Protein AF-A0A3N6MFX2-F1 (afdb_monomer)

Organism: Natrarchaeobius chitinivorans (NCBI:txid1679083)

Radius of gyration: 18.78 Å; Cα contacts (8 Å, |Δi|>4): 122; chains: 1; bounding box: 56×53×34 Å

pLDDT: mean 76.27, std 16.57, range [42.38, 97.31]

InterPro domains:
  IPR029068 Glyoxalase/Bleomycin resistance protein/Dihydroxybiphenyl dioxygenase [G3DSA:3.10.180.10] (6-102)
  IPR029068 Glyoxalase/Bleomycin resistance protein/Dihydroxybiphenyl dioxygenase [SSF54593] (7-86)
  IPR041581 Glyoxalase-like domain, group 6 [PF18029] (15-88)

Solvent-accessible surface area (backbone atoms only — not comparable to full-atom values): 7104 Å² total; per-residue (Å²): 142,77,84,80,73,74,70,88,70,90,74,63,64,63,49,78,40,74,33,83,51,22,66,67,55,32,57,33,50,12,62,54,51,68,25,57,68,42,74,78,52,99,51,33,28,34,24,48,37,71,91,49,77,53,22,44,32,25,30,53,43,70,92,72,77,58,79,84,56,90,82,84,86,88,81,91,66,94,57,62,67,62,52,52,51,50,41,43,74,42,41,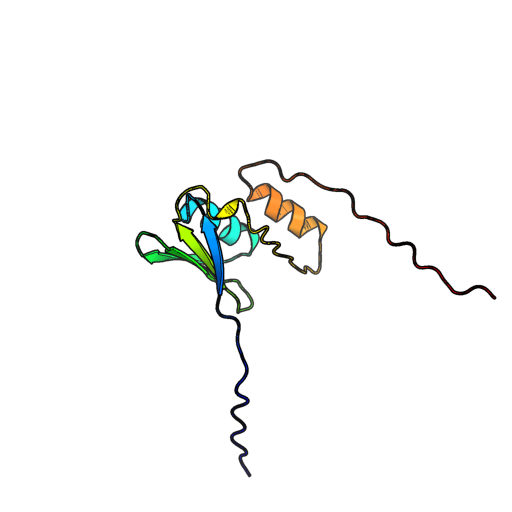95,58,87,75,79,85,75,83,79,80,84,78,79,81,81,75,85,77,136

Sequence (110 aa):
MTSNDVTDMMDIHYVNFACRNPDELAAFWAQALEGEPQRVNDEIVVVERTGGSPSLMFREAPRGTDRDLPIHLDFAVDERTDAVERSRNSARAPARRRRSKTTATNSPGP

Structure (mmCIF, N/CA/C/O backbone):
data_AF-A0A3N6MFX2-F1
#
_entry.id   AF-A0A3N6MFX2-F1
#
loop_
_atom_site.group_PDB
_atom_site.id
_atom_site.type_symbol
_atom_site.label_atom_id
_atom_site.label_alt_id
_atom_site.label_comp_id
_atom_site.label_asym_id
_atom_site.label_entity_id
_atom_site.label_seq_id
_atom_site.pdbx_PDB_ins_code
_atom_site.Cartn_x
_atom_site.Cartn_y
_atom_site.Cartn_z
_atom_site.occupancy
_atom_site.B_iso_or_equiv
_atom_site.auth_seq_id
_atom_site.auth_comp_id
_atom_site.auth_asym_id
_atom_site.auth_atom_id
_atom_site.pdbx_PDB_model_num
ATOM 1 N N . MET A 1 1 ? -43.361 -1.735 -6.189 1.00 46.88 1 MET A N 1
ATOM 2 C CA . MET A 1 1 ? -42.449 -0.741 -5.589 1.00 46.88 1 MET A CA 1
ATOM 3 C C . MET A 1 1 ? -41.113 -1.429 -5.366 1.00 46.88 1 MET A C 1
ATOM 5 O O . MET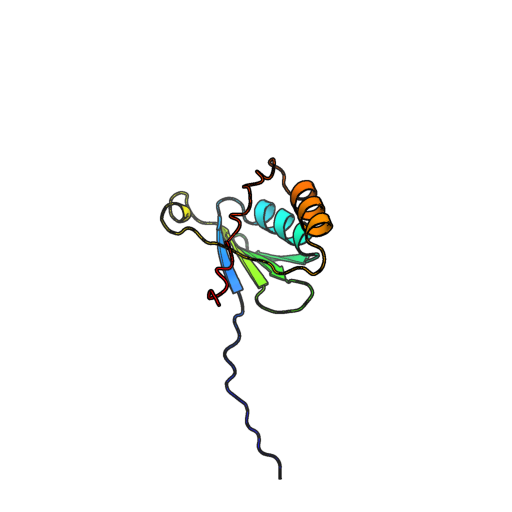 A 1 1 ? -40.937 -2.068 -4.345 1.00 46.88 1 MET A O 1
ATOM 9 N N . THR A 1 2 ? -40.221 -1.377 -6.348 1.00 44.44 2 THR A N 1
ATOM 10 C CA . THR A 1 2 ? -38.796 -1.698 -6.179 1.00 44.44 2 THR A CA 1
ATOM 11 C C . THR A 1 2 ? -38.076 -0.829 -7.196 1.00 44.44 2 THR A C 1
ATOM 13 O O . THR A 1 2 ? -37.914 -1.220 -8.351 1.00 44.44 2 THR A O 1
ATOM 16 N N . SER A 1 3 ? -37.782 0.415 -6.807 1.00 50.34 3 SER A N 1
ATOM 17 C CA . SER A 1 3 ? -36.822 1.221 -7.559 1.00 50.34 3 SER A CA 1
ATOM 18 C C . SER A 1 3 ? -35.500 0.478 -7.425 1.00 50.34 3 SER A C 1
ATOM 20 O O . SER A 1 3 ? -34.919 0.461 -6.343 1.00 50.34 3 SER A O 1
ATOM 22 N N . ASN A 1 4 ? -35.068 -0.206 -8.483 1.00 57.06 4 ASN A N 1
ATOM 23 C CA . ASN A 1 4 ? -33.661 -0.539 -8.646 1.00 57.06 4 ASN A CA 1
ATOM 24 C C . ASN A 1 4 ? -32.973 0.753 -9.083 1.00 57.06 4 ASN A C 1
ATOM 26 O O . ASN A 1 4 ? -32.576 0.898 -10.237 1.00 57.06 4 ASN A O 1
ATOM 30 N N . ASP A 1 5 ? -32.876 1.707 -8.160 1.00 60.38 5 ASP A N 1
ATOM 31 C CA . ASP A 1 5 ? -31.823 2.705 -8.231 1.00 60.38 5 ASP A CA 1
ATOM 32 C C . ASP A 1 5 ? -30.533 1.948 -7.928 1.00 60.38 5 ASP A C 1
ATOM 34 O O . ASP A 1 5 ? -30.085 1.845 -6.787 1.00 60.38 5 ASP A O 1
ATOM 38 N N . VAL A 1 6 ? -29.965 1.330 -8.965 1.00 62.94 6 VAL A N 1
ATOM 39 C CA . VAL A 1 6 ? -28.530 1.089 -8.980 1.00 62.94 6 VAL A CA 1
ATOM 40 C C . VAL A 1 6 ? -27.945 2.479 -9.139 1.00 62.94 6 VAL A C 1
ATOM 42 O O . VAL A 1 6 ? -27.760 2.964 -10.252 1.00 62.94 6 VAL A O 1
ATOM 45 N N . THR A 1 7 ? -27.776 3.172 -8.017 1.00 60.31 7 THR A N 1
ATOM 46 C CA . THR A 1 7 ? -26.962 4.375 -7.970 1.00 60.31 7 THR A CA 1
ATOM 47 C C . THR A 1 7 ? -25.618 3.950 -8.538 1.00 60.31 7 THR A C 1
ATOM 49 O O . THR A 1 7 ? -24.954 3.101 -7.943 1.00 60.31 7 THR A O 1
ATOM 52 N N . ASP A 1 8 ? -25.270 4.447 -9.725 1.00 68.81 8 ASP A N 1
ATOM 53 C CA . ASP A 1 8 ? -23.966 4.238 -10.352 1.00 68.81 8 ASP A CA 1
ATOM 54 C C . ASP A 1 8 ? -22.941 4.979 -9.483 1.00 68.81 8 ASP A C 1
ATOM 56 O O . ASP A 1 8 ? -22.617 6.152 -9.680 1.00 68.81 8 ASP A O 1
ATOM 60 N N . MET A 1 9 ? -22.604 4.344 -8.363 1.00 74.25 9 MET A N 1
ATOM 61 C CA . MET A 1 9 ? -21.774 4.899 -7.318 1.00 74.25 9 MET A CA 1
ATOM 62 C C . MET A 1 9 ? -20.338 4.636 -7.727 1.00 74.25 9 MET A C 1
ATOM 64 O O . MET A 1 9 ? -19.866 3.502 -7.704 1.00 74.25 9 MET A O 1
ATOM 68 N N . MET A 1 10 ? -19.652 5.698 -8.139 1.00 77.88 10 MET A N 1
ATOM 69 C CA . MET A 1 10 ? -18.229 5.634 -8.434 1.00 77.88 10 MET A CA 1
ATOM 70 C C . MET A 1 10 ? -17.450 5.233 -7.181 1.00 77.88 10 MET A C 1
ATOM 72 O O . MET A 1 10 ? -17.323 6.021 -6.244 1.00 77.88 10 MET A O 1
ATOM 76 N N . ASP A 1 11 ? -16.892 4.025 -7.212 1.00 82.38 11 ASP A N 1
ATOM 77 C CA . ASP A 1 11 ? -15.987 3.508 -6.193 1.00 82.38 11 ASP A CA 1
ATOM 78 C C . ASP A 1 11 ? -14.524 3.658 -6.622 1.00 82.38 11 ASP A C 1
ATOM 80 O O . ASP A 1 11 ? -14.127 3.364 -7.754 1.00 82.38 11 ASP A O 1
ATOM 84 N N . ILE A 1 12 ? -13.684 4.109 -5.690 1.00 83.50 12 ILE A N 1
ATOM 85 C CA . ILE A 1 12 ? -12.237 4.167 -5.904 1.00 83.50 12 ILE A CA 1
ATOM 86 C C . ILE A 1 12 ? -11.660 2.800 -5.541 1.00 83.50 12 ILE A C 1
ATOM 88 O O . ILE A 1 12 ? -11.625 2.431 -4.373 1.00 83.50 12 ILE A O 1
ATOM 92 N N . HIS A 1 13 ? -11.164 2.057 -6.530 1.00 85.12 13 HIS A N 1
ATOM 93 C CA . HIS A 1 13 ? -10.612 0.719 -6.289 1.00 85.12 13 HIS A CA 1
ATOM 94 C C . HIS A 1 13 ? -9.194 0.747 -5.707 1.00 85.12 13 HIS A C 1
ATOM 96 O O . HIS A 1 13 ? -8.924 0.085 -4.705 1.00 85.12 13 HIS A O 1
ATOM 102 N N . TYR A 1 14 ? -8.291 1.522 -6.319 1.00 89.56 14 TYR A N 1
ATOM 103 C CA . TYR A 1 14 ? -6.873 1.518 -5.961 1.00 89.56 14 TYR A CA 1
ATOM 104 C C . TYR A 1 14 ? -6.286 2.922 -5.867 1.00 89.56 14 TYR A C 1
ATOM 106 O O . TYR A 1 14 ? -6.481 3.748 -6.758 1.00 89.56 14 TYR A O 1
ATOM 114 N N . VAL A 1 15 ? -5.459 3.144 -4.845 1.00 90.19 15 VAL A N 1
ATOM 115 C CA . VAL A 1 15 ? -4.434 4.194 -4.876 1.00 90.19 15 VAL A CA 1
ATOM 116 C C . VAL A 1 15 ? -3.140 3.561 -5.367 1.00 90.19 15 VAL A C 1
ATOM 118 O O . VAL A 1 15 ? -2.646 2.605 -4.770 1.00 90.19 15 VAL A O 1
ATOM 121 N N . ASN A 1 16 ? -2.604 4.070 -6.474 1.00 89.81 16 ASN A N 1
ATOM 122 C CA . ASN A 1 16 ? -1.473 3.457 -7.154 1.00 89.81 16 ASN A CA 1
ATOM 123 C C . ASN A 1 16 ? -0.146 4.167 -6.859 1.00 89.81 16 ASN A C 1
ATOM 125 O O . ASN A 1 16 ? -0.030 5.377 -7.040 1.00 89.81 16 ASN A O 1
ATOM 129 N N . PHE A 1 17 ? 0.867 3.390 -6.490 1.00 88.56 17 PHE A N 1
ATOM 130 C CA . PHE A 1 17 ? 2.221 3.850 -6.230 1.00 88.56 17 PHE A CA 1
ATOM 131 C C . PHE A 1 17 ? 3.189 3.205 -7.215 1.00 88.56 17 PHE A C 1
ATOM 133 O O . PHE A 1 17 ? 3.350 1.985 -7.245 1.00 88.56 17 PHE A O 1
ATOM 140 N N . ALA A 1 18 ? 3.876 4.042 -7.986 1.00 87.56 18 ALA A N 1
ATOM 141 C CA . ALA A 1 18 ? 5.083 3.646 -8.693 1.00 87.56 18 ALA A CA 1
ATOM 142 C C . ALA A 1 18 ? 6.243 3.588 -7.689 1.00 87.56 18 ALA A C 1
ATOM 144 O O . ALA A 1 18 ? 6.525 4.576 -7.008 1.00 87.56 18 ALA A O 1
ATOM 145 N N . CYS A 1 19 ? 6.911 2.443 -7.572 1.00 85.88 19 CYS A N 1
ATOM 146 C CA . CYS A 1 19 ? 8.036 2.279 -6.658 1.00 85.88 19 CYS A CA 1
ATOM 147 C C . CYS A 1 19 ? 9.107 1.346 -7.233 1.00 85.88 19 CYS A C 1
ATOM 149 O O . CYS A 1 19 ? 8.892 0.644 -8.213 1.00 85.88 19 CYS A O 1
ATOM 151 N N . ARG A 1 20 ? 10.293 1.345 -6.619 1.00 86.81 20 ARG A N 1
ATOM 152 C CA . ARG A 1 20 ? 11.398 0.463 -7.028 1.00 86.81 20 ARG A CA 1
ATOM 153 C C . ARG A 1 20 ? 11.259 -0.964 -6.488 1.00 86.81 20 ARG A C 1
ATOM 155 O O . ARG A 1 20 ? 11.839 -1.878 -7.049 1.00 86.81 20 ARG A O 1
ATOM 162 N N . ASN A 1 21 ? 10.581 -1.133 -5.354 1.00 89.88 21 ASN A N 1
ATOM 163 C CA . ASN A 1 21 ? 10.457 -2.416 -4.668 1.00 89.88 21 ASN A CA 1
ATOM 164 C C . ASN A 1 21 ? 9.029 -2.560 -4.112 1.00 89.88 21 ASN A C 1
ATOM 166 O O . ASN A 1 21 ? 8.755 -2.054 -3.016 1.00 89.88 21 ASN A O 1
ATOM 170 N N . PRO A 1 22 ? 8.110 -3.182 -4.874 1.00 93.81 22 PRO A N 1
ATOM 171 C CA . PRO A 1 22 ? 6.725 -3.372 -4.456 1.00 93.81 22 PRO A CA 1
ATOM 172 C C . PRO A 1 22 ? 6.579 -4.184 -3.171 1.00 93.81 22 PRO A C 1
ATOM 174 O O . PRO A 1 22 ? 5.780 -3.798 -2.326 1.00 93.81 22 PRO A O 1
ATOM 177 N N . ASP A 1 23 ? 7.374 -5.245 -2.981 1.00 94.00 23 ASP A N 1
ATOM 178 C CA . ASP A 1 23 ? 7.298 -6.097 -1.784 1.00 94.00 23 ASP A CA 1
ATOM 179 C C . ASP A 1 23 ? 7.624 -5.320 -0.515 1.00 94.00 23 ASP A C 1
ATOM 181 O O . ASP A 1 23 ? 6.884 -5.374 0.464 1.00 94.00 23 ASP A O 1
ATOM 185 N N . GLU A 1 24 ? 8.732 -4.575 -0.527 1.00 92.50 24 GLU A N 1
ATOM 186 C CA . GLU A 1 24 ? 9.183 -3.836 0.654 1.00 92.50 24 GLU A CA 1
ATOM 187 C C . GLU A 1 24 ? 8.180 -2.746 1.045 1.00 92.50 24 GLU A C 1
ATOM 189 O O . GLU A 1 24 ? 7.873 -2.577 2.227 1.00 92.50 24 GLU A O 1
ATOM 194 N N . LEU A 1 25 ? 7.630 -2.030 0.059 1.00 91.75 25 LEU A N 1
ATOM 195 C CA . LEU A 1 25 ? 6.650 -0.984 0.327 1.00 91.75 25 LEU A CA 1
ATOM 196 C C . LEU A 1 25 ? 5.297 -1.573 0.753 1.00 91.75 25 LEU A C 1
ATOM 198 O O . LEU A 1 25 ? 4.689 -1.066 1.695 1.00 91.75 25 LEU A O 1
ATOM 202 N N . ALA A 1 26 ? 4.853 -2.666 0.132 1.00 94.38 26 ALA A N 1
ATOM 203 C CA . ALA A 1 26 ? 3.632 -3.360 0.525 1.00 94.38 26 ALA A CA 1
ATOM 204 C C . ALA A 1 26 ? 3.727 -3.928 1.946 1.00 94.38 26 ALA A C 1
ATOM 206 O O . ALA A 1 26 ? 2.811 -3.728 2.736 1.00 94.38 26 ALA A O 1
ATOM 207 N N . ALA A 1 27 ? 4.846 -4.558 2.314 1.00 93.25 27 ALA A N 1
ATOM 208 C CA . ALA A 1 27 ? 5.058 -5.094 3.658 1.00 93.25 27 ALA A CA 1
ATOM 209 C C . ALA A 1 27 ? 5.035 -4.002 4.741 1.00 93.25 27 ALA A C 1
ATOM 211 O O . ALA A 1 27 ? 4.543 -4.232 5.848 1.00 93.25 27 ALA A O 1
ATOM 212 N N . PHE A 1 28 ? 5.543 -2.803 4.432 1.00 91.94 28 PHE A N 1
ATOM 213 C CA . PHE A 1 28 ? 5.421 -1.645 5.319 1.00 91.94 28 PHE A CA 1
ATOM 214 C C . PHE A 1 28 ? 3.951 -1.258 5.536 1.00 91.94 28 PHE A C 1
ATOM 216 O O . PHE A 1 28 ? 3.508 -1.116 6.677 1.00 91.94 28 PHE A O 1
ATOM 223 N N . TRP A 1 29 ? 3.190 -1.103 4.450 1.00 91.56 29 TRP A N 1
ATOM 224 C CA . TRP A 1 29 ? 1.799 -0.655 4.520 1.00 91.56 29 TRP A CA 1
ATOM 225 C C . TRP A 1 29 ? 0.848 -1.706 5.090 1.00 91.56 29 TRP A C 1
ATOM 227 O O . TRP A 1 29 ? -0.059 -1.339 5.829 1.00 91.56 29 TRP A O 1
ATOM 237 N N . ALA A 1 30 ? 1.083 -2.989 4.818 1.00 92.06 30 ALA A N 1
ATOM 238 C CA . ALA A 1 30 ? 0.354 -4.102 5.419 1.00 92.06 30 ALA A CA 1
ATOM 239 C C . ALA A 1 30 ? 0.422 -4.047 6.952 1.00 92.06 30 ALA A C 1
ATOM 241 O O . ALA A 1 30 ? -0.604 -4.048 7.624 1.00 92.06 30 ALA A O 1
ATOM 242 N N . GLN A 1 31 ? 1.622 -3.871 7.513 1.00 89.88 31 GLN A N 1
ATOM 243 C CA . GLN A 1 31 ? 1.7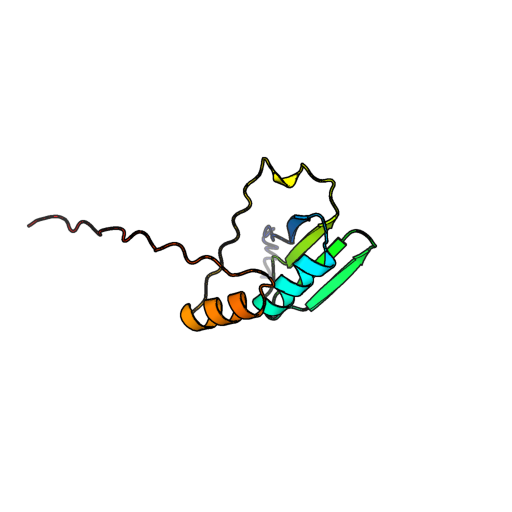90 -3.729 8.962 1.00 89.88 31 GLN A CA 1
ATOM 244 C C . GLN A 1 31 ? 1.161 -2.442 9.510 1.00 89.88 31 GLN A C 1
ATOM 246 O O . GLN A 1 31 ? 0.558 -2.454 10.580 1.00 89.88 31 GLN A O 1
ATOM 251 N N . ALA A 1 32 ? 1.304 -1.321 8.797 1.00 87.88 32 ALA A N 1
ATOM 252 C CA . ALA A 1 32 ? 0.793 -0.034 9.261 1.00 87.88 32 ALA A CA 1
ATOM 253 C C . ALA A 1 32 ? -0.743 0.042 9.258 1.00 87.88 32 ALA A C 1
ATOM 255 O O . ALA A 1 32 ? -1.314 0.753 10.085 1.00 87.88 32 ALA A O 1
ATOM 256 N N . LEU A 1 33 ? -1.392 -0.660 8.324 1.00 86.81 33 LEU A N 1
ATOM 257 C CA . LEU A 1 33 ? -2.837 -0.602 8.080 1.00 86.81 33 LEU A CA 1
ATOM 258 C C . LEU A 1 33 ? -3.576 -1.876 8.487 1.00 86.81 33 LEU A C 1
ATOM 260 O O . LEU A 1 33 ? -4.763 -1.986 8.187 1.00 86.81 33 LEU A O 1
ATOM 264 N N . GLU A 1 34 ? -2.883 -2.815 9.136 1.00 87.88 34 GLU A N 1
ATOM 265 C CA . GLU A 1 34 ? -3.442 -4.118 9.519 1.00 87.88 34 GLU A CA 1
ATOM 266 C C . GLU A 1 34 ? -4.105 -4.797 8.306 1.00 87.88 34 GLU A C 1
ATOM 268 O O . GLU A 1 34 ? -5.254 -5.232 8.353 1.00 87.88 34 GLU A O 1
ATOM 273 N N . GLY A 1 35 ? -3.392 -4.768 7.178 1.00 88.38 35 GLY A N 1
ATOM 274 C CA . GLY A 1 35 ? -3.818 -5.308 5.893 1.00 88.38 35 GLY A CA 1
ATOM 275 C C . GLY A 1 35 ? -2.953 -6.482 5.458 1.00 88.38 35 GLY A C 1
ATOM 276 O O . GLY A 1 35 ? -1.875 -6.712 6.005 1.00 88.38 35 GLY A O 1
ATOM 277 N N . GLU A 1 36 ? -3.400 -7.182 4.422 1.00 89.81 36 GLU A N 1
ATOM 278 C CA . GLU A 1 36 ? -2.709 -8.358 3.889 1.00 89.81 36 GLU A CA 1
ATOM 279 C C . GLU A 1 36 ? -2.121 -8.052 2.501 1.00 89.81 36 GLU A C 1
ATOM 281 O O . GLU A 1 36 ? -2.850 -7.601 1.609 1.00 89.81 36 GLU A O 1
ATOM 286 N N . PRO A 1 37 ? -0.805 -8.247 2.288 1.00 94.00 37 PRO A N 1
ATOM 287 C CA . PRO A 1 37 ? -0.185 -8.037 0.992 1.00 94.00 37 PRO A CA 1
ATOM 288 C C . PRO A 1 37 ? -0.445 -9.239 0.078 1.00 94.00 37 PRO A C 1
ATOM 290 O O . PRO A 1 37 ? -0.051 -10.367 0.367 1.00 94.00 37 PRO A O 1
ATOM 293 N N . GLN A 1 38 ? -1.041 -8.982 -1.079 1.00 95.31 38 GLN A N 1
ATOM 294 C CA . GLN A 1 38 ? -1.276 -9.965 -2.123 1.00 95.31 38 GLN A CA 1
ATOM 295 C C . GLN A 1 38 ? -0.467 -9.617 -3.368 1.00 95.31 38 GLN A C 1
ATOM 297 O O . GLN A 1 38 ? -0.650 -8.568 -3.993 1.00 95.31 38 GLN A O 1
ATOM 302 N N . ARG A 1 39 ? 0.413 -10.533 -3.771 1.00 95.75 39 ARG A N 1
ATOM 303 C CA . ARG A 1 39 ? 1.099 -10.434 -5.056 1.00 95.75 39 ARG A CA 1
ATOM 304 C C . ARG A 1 39 ? 0.137 -10.790 -6.185 1.00 95.75 39 ARG A C 1
ATOM 306 O O . ARG A 1 39 ? -0.417 -11.886 -6.204 1.00 95.75 39 ARG A O 1
ATOM 313 N N . VAL A 1 40 ? -0.056 -9.857 -7.113 1.00 95.75 40 VAL A N 1
ATOM 314 C CA . VAL A 1 40 ? -0.939 -10.040 -8.276 1.00 95.75 40 VAL A CA 1
ATOM 315 C C . VAL A 1 40 ? -0.156 -10.615 -9.455 1.00 95.75 40 VAL A C 1
ATOM 317 O O . VAL A 1 40 ? -0.652 -11.486 -10.162 1.00 95.75 40 VAL A O 1
ATOM 320 N N . ASN A 1 41 ? 1.074 -10.139 -9.656 1.00 94.69 41 ASN A N 1
ATOM 321 C CA . ASN A 1 41 ? 2.035 -10.653 -10.631 1.00 94.69 41 ASN A CA 1
ATOM 322 C C . ASN A 1 41 ? 3.465 -10.242 -10.227 1.00 94.69 41 ASN A C 1
ATOM 324 O O . ASN A 1 41 ? 3.674 -9.714 -9.131 1.00 94.69 41 ASN A O 1
ATOM 328 N N . ASP A 1 42 ? 4.447 -10.467 -11.098 1.00 92.56 42 ASP A N 1
ATOM 329 C CA . ASP A 1 42 ? 5.860 -10.181 -10.815 1.00 92.56 42 ASP A CA 1
ATOM 330 C C . ASP A 1 42 ? 6.128 -8.698 -10.494 1.00 92.56 42 ASP A C 1
ATOM 332 O O . ASP A 1 42 ? 6.991 -8.383 -9.679 1.00 92.56 42 ASP A O 1
ATOM 336 N N . GLU A 1 43 ? 5.322 -7.782 -11.027 1.00 92.31 43 GLU A N 1
ATOM 337 C CA . GLU A 1 43 ? 5.534 -6.335 -10.905 1.00 92.31 43 GLU A CA 1
ATOM 338 C C . GLU A 1 43 ? 4.613 -5.666 -9.872 1.00 92.31 43 GLU A C 1
ATOM 340 O O . GLU A 1 43 ? 4.841 -4.511 -9.509 1.00 92.31 43 GLU A O 1
ATOM 345 N N . ILE A 1 44 ? 3.550 -6.341 -9.416 1.00 95.06 44 ILE A N 1
ATOM 346 C CA . ILE A 1 44 ? 2.452 -5.720 -8.661 1.00 95.06 44 ILE A CA 1
ATOM 347 C C . ILE A 1 44 ? 2.168 -6.443 -7.343 1.00 95.06 44 ILE A C 1
ATOM 349 O O . ILE A 1 44 ? 1.898 -7.647 -7.315 1.00 95.06 44 ILE A O 1
ATOM 353 N N . VAL A 1 45 ? 2.085 -5.654 -6.268 1.00 97.31 45 VAL A N 1
ATOM 354 C CA . VAL A 1 45 ? 1.523 -6.059 -4.971 1.00 97.31 45 VAL A CA 1
ATOM 355 C C . VAL A 1 45 ? 0.376 -5.138 -4.597 1.00 97.31 45 VAL A C 1
ATOM 357 O O . VAL A 1 45 ? 0.477 -3.921 -4.745 1.00 97.31 45 VAL A O 1
ATOM 360 N N . VAL A 1 46 ? -0.703 -5.708 -4.079 1.00 96.31 46 VAL A N 1
ATOM 361 C CA . VAL A 1 46 ? -1.842 -4.977 -3.524 1.00 96.31 46 VAL A CA 1
ATOM 362 C C . VAL A 1 46 ? -1.901 -5.220 -2.022 1.00 96.31 46 VAL A C 1
ATOM 364 O O . VAL A 1 46 ? -1.678 -6.335 -1.573 1.00 96.31 46 VAL A O 1
ATOM 367 N N . VAL A 1 47 ? -2.198 -4.184 -1.245 1.00 95.44 47 VAL A N 1
ATOM 368 C CA . VAL A 1 47 ? -2.548 -4.292 0.172 1.00 95.44 47 VAL A CA 1
ATOM 369 C C . VAL A 1 47 ? -4.013 -3.918 0.310 1.00 95.44 47 VAL A C 1
ATOM 371 O O . VAL A 1 47 ? -4.391 -2.756 0.117 1.00 95.44 47 VAL A O 1
ATOM 374 N N . GLU A 1 48 ? -4.833 -4.912 0.632 1.00 91.44 48 GLU A N 1
ATOM 375 C CA . GLU A 1 48 ? -6.219 -4.687 1.025 1.00 91.44 48 GLU A CA 1
ATOM 376 C C . GLU A 1 48 ? -6.256 -4.199 2.471 1.00 91.44 48 GLU A C 1
ATOM 378 O O . GLU A 1 48 ? -5.569 -4.729 3.346 1.00 91.44 48 GLU A O 1
ATOM 383 N N . ARG A 1 49 ? -7.025 -3.139 2.715 1.00 86.19 49 ARG A N 1
ATOM 384 C CA . ARG A 1 49 ? -7.138 -2.530 4.038 1.00 86.19 49 ARG A CA 1
ATOM 385 C C . ARG A 1 49 ? -8.320 -3.124 4.782 1.00 86.19 49 ARG A C 1
ATOM 387 O O . ARG A 1 49 ? -9.412 -3.259 4.226 1.00 86.19 49 ARG A O 1
ATOM 394 N N . THR A 1 50 ? -8.140 -3.348 6.076 1.00 78.69 50 THR A N 1
ATOM 395 C CA . THR A 1 50 ? -9.268 -3.592 6.972 1.00 78.69 50 THR A CA 1
ATOM 396 C C . THR A 1 50 ? -10.160 -2.343 6.983 1.00 78.69 50 THR A C 1
ATOM 398 O O . THR A 1 50 ? -9.698 -1.246 7.298 1.00 78.69 50 THR A O 1
ATOM 401 N N . GLY A 1 51 ? -11.423 -2.485 6.569 1.00 75.81 51 GLY A N 1
ATOM 402 C CA . GLY A 1 51 ? -12.373 -1.369 6.434 1.00 75.81 51 GLY A CA 1
ATOM 403 C C . GLY A 1 51 ? -12.747 -0.979 4.996 1.00 75.81 51 GLY A C 1
ATOM 404 O O . GLY A 1 51 ? -13.559 -0.073 4.828 1.00 75.81 51 GLY A O 1
ATOM 405 N N . GLY A 1 52 ? -12.222 -1.674 3.979 1.00 78.00 52 GLY A N 1
ATOM 406 C CA . GLY A 1 52 ? -12.686 -1.571 2.590 1.00 78.00 52 GLY A CA 1
ATOM 407 C C . GLY A 1 52 ? -11.792 -0.738 1.665 1.00 78.00 52 GLY A C 1
ATOM 408 O O . GLY A 1 52 ? -10.593 -0.572 1.896 1.00 78.00 52 GLY A O 1
ATOM 409 N N . SER A 1 53 ? -12.387 -0.255 0.573 1.00 79.69 53 SER A N 1
ATOM 410 C CA . SER A 1 53 ? -11.721 0.493 -0.495 1.00 79.69 53 SER A CA 1
ATOM 411 C C . SER A 1 53 ? -11.286 1.911 -0.063 1.00 79.69 53 SER A C 1
ATOM 413 O O . SER A 1 53 ? -11.844 2.488 0.874 1.00 79.69 53 SER A O 1
ATOM 415 N N . PRO A 1 54 ? -10.286 2.516 -0.735 1.00 88.19 54 PRO A N 1
ATOM 416 C CA . PRO A 1 54 ? -9.445 1.926 -1.776 1.00 88.19 54 PRO A CA 1
ATOM 417 C C . PRO A 1 54 ? -8.304 1.077 -1.199 1.00 88.19 54 PRO A C 1
ATOM 419 O O . PRO A 1 54 ? -7.701 1.434 -0.180 1.00 88.19 54 PRO A O 1
ATOM 422 N N . SER A 1 55 ? -7.950 0.005 -1.906 1.00 92.06 55 SER A N 1
ATOM 423 C CA . SER A 1 55 ? -6.737 -0.775 -1.638 1.00 92.06 55 SER A CA 1
ATOM 424 C C . SER A 1 55 ? -5.496 -0.019 -2.118 1.00 92.06 55 SER A C 1
ATOM 426 O O . SER A 1 55 ? -5.562 0.813 -3.029 1.00 92.06 55 SER A O 1
ATOM 428 N N . LEU A 1 56 ? -4.334 -0.294 -1.527 1.00 94.00 56 LEU A N 1
ATOM 429 C CA . LEU A 1 56 ? -3.077 0.304 -1.982 1.00 94.00 56 LEU A CA 1
ATOM 430 C C . LEU A 1 56 ? -2.403 -0.633 -2.984 1.00 94.00 56 LEU A C 1
ATOM 432 O O . LEU A 1 56 ? -2.158 -1.790 -2.669 1.00 94.00 56 LEU A O 1
ATOM 436 N N . MET A 1 57 ? -2.100 -0.146 -4.185 1.00 94.62 57 MET A N 1
ATOM 437 C CA . MET A 1 57 ? -1.430 -0.917 -5.233 1.00 94.62 57 MET A CA 1
ATOM 438 C C . MET A 1 57 ? -0.019 -0.377 -5.454 1.00 94.62 57 MET A C 1
ATOM 440 O O . MET A 1 57 ? 0.156 0.790 -5.795 1.00 94.62 57 MET A O 1
ATOM 444 N N . PHE A 1 58 ? 0.979 -1.241 -5.331 1.00 93.69 58 PHE A N 1
ATOM 445 C CA . PHE A 1 58 ? 2.390 -0.938 -5.541 1.00 93.69 58 PHE A CA 1
ATOM 446 C C . PHE A 1 58 ? 2.854 -1.628 -6.816 1.00 93.69 58 PHE A C 1
ATOM 448 O O . PHE A 1 58 ? 2.745 -2.846 -6.933 1.00 93.69 58 PHE A O 1
ATOM 455 N N . ARG A 1 59 ? 3.348 -0.848 -7.778 1.00 92.38 59 ARG A N 1
ATOM 456 C CA . ARG A 1 59 ? 3.844 -1.343 -9.063 1.00 92.38 59 ARG A CA 1
ATOM 457 C C . ARG A 1 59 ? 5.312 -0.990 -9.212 1.00 92.38 59 ARG A C 1
ATOM 459 O O . ARG A 1 59 ? 5.686 0.167 -8.998 1.00 92.38 59 ARG A O 1
ATOM 466 N N . GLU A 1 60 ? 6.109 -1.959 -9.640 1.00 90.94 60 GLU A N 1
ATOM 467 C CA . GLU A 1 60 ? 7.487 -1.701 -10.023 1.00 90.94 60 GLU A CA 1
ATOM 468 C C . GLU A 1 60 ? 7.527 -0.716 -11.198 1.00 90.94 60 GLU A C 1
ATOM 470 O O . GLU A 1 60 ? 6.795 -0.850 -12.180 1.00 90.94 60 GLU A O 1
ATOM 475 N N . ALA A 1 61 ? 8.342 0.328 -11.074 1.00 84.62 61 ALA A N 1
ATOM 476 C CA . ALA A 1 61 ? 8.524 1.321 -12.120 1.00 84.62 61 ALA A CA 1
ATOM 477 C C . ALA A 1 61 ? 9.971 1.847 -12.144 1.00 84.62 61 ALA A C 1
ATOM 479 O O . ALA A 1 61 ? 10.605 1.969 -11.086 1.00 84.62 61 ALA A O 1
ATOM 480 N N . PRO A 1 62 ? 10.509 2.200 -13.329 1.00 72.75 62 PRO A N 1
ATOM 481 C CA . PRO A 1 62 ? 11.848 2.760 -13.453 1.00 72.75 62 PRO A CA 1
ATOM 482 C C . PRO A 1 62 ? 12.023 4.055 -12.653 1.00 72.75 62 PRO A C 1
ATOM 484 O O . PRO A 1 62 ? 11.140 4.906 -12.572 1.00 72.75 62 PRO A O 1
ATOM 487 N N . ARG A 1 63 ? 13.223 4.237 -12.101 1.00 59.22 63 ARG A N 1
ATOM 488 C CA . ARG A 1 63 ? 13.589 5.411 -11.301 1.00 59.22 63 ARG A CA 1
ATOM 489 C C . ARG A 1 63 ? 13.420 6.702 -12.119 1.00 59.22 63 ARG A C 1
ATOM 491 O O . ARG A 1 63 ? 14.020 6.817 -13.184 1.00 59.22 63 ARG A O 1
ATOM 498 N N . GLY A 1 64 ? 12.674 7.681 -11.601 1.00 61.41 64 GLY A N 1
ATOM 499 C CA . GLY A 1 64 ? 12.384 8.944 -12.294 1.00 61.41 64 GLY A CA 1
ATOM 500 C C . GLY A 1 64 ? 10.898 9.196 -12.555 1.00 61.41 64 GLY A C 1
ATOM 501 O O . GLY A 1 64 ? 10.530 10.343 -12.776 1.00 61.41 64 GLY A O 1
ATOM 502 N N . THR A 1 65 ? 10.037 8.179 -12.449 1.00 57.47 65 THR A N 1
ATOM 503 C CA . THR A 1 65 ? 8.570 8.345 -12.509 1.00 57.47 65 THR A CA 1
ATOM 504 C C . THR A 1 65 ? 7.970 8.934 -11.226 1.00 57.47 65 THR A C 1
ATOM 506 O O . THR A 1 65 ? 6.812 9.332 -11.207 1.00 57.47 65 THR A O 1
ATOM 509 N N . ASP A 1 66 ? 8.749 8.975 -10.145 1.00 56.38 66 ASP A N 1
ATOM 510 C CA . ASP A 1 66 ? 8.382 9.407 -8.794 1.00 56.38 66 ASP A CA 1
ATOM 511 C C . ASP A 1 66 ? 8.801 10.852 -8.469 1.00 56.38 66 ASP A C 1
ATOM 513 O O . ASP A 1 66 ? 8.337 11.428 -7.486 1.00 56.38 66 ASP A O 1
ATOM 517 N N . ARG A 1 67 ? 9.692 11.452 -9.272 1.00 56.97 67 ARG A N 1
ATOM 518 C CA . ARG A 1 67 ? 10.300 12.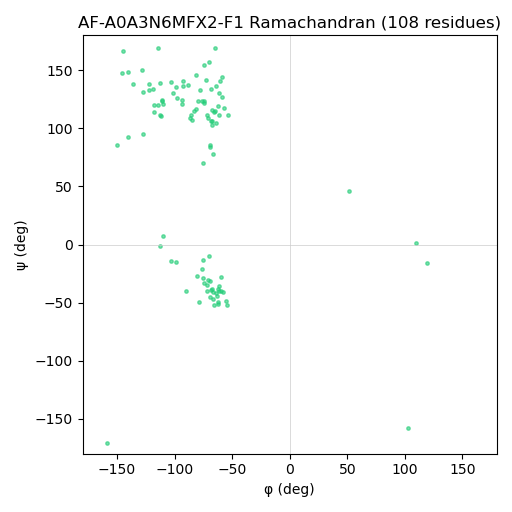756 -8.956 1.00 56.97 67 ARG A CA 1
ATOM 519 C C . ARG A 1 67 ? 9.384 13.960 -9.175 1.00 56.97 67 ARG A C 1
ATOM 521 O O . ARG A 1 67 ? 9.612 14.974 -8.521 1.00 56.97 67 ARG A O 1
ATOM 528 N N . ASP A 1 68 ? 8.345 13.823 -9.998 1.00 54.91 68 ASP A N 1
ATOM 529 C CA . ASP A 1 68 ? 7.492 14.951 -10.402 1.00 54.91 68 ASP A CA 1
ATOM 530 C C . ASP A 1 68 ? 6.050 14.889 -9.860 1.00 54.91 68 ASP A C 1
ATOM 532 O O . ASP A 1 68 ? 5.283 15.828 -10.064 1.00 54.91 68 ASP A O 1
ATOM 536 N N . LEU A 1 69 ? 5.672 13.840 -9.117 1.00 59.06 69 LEU A N 1
ATOM 537 C CA . LEU A 1 69 ? 4.340 13.719 -8.506 1.00 59.06 69 LEU A CA 1
ATOM 538 C C . LEU A 1 69 ? 4.437 13.427 -7.002 1.00 59.06 69 LEU A C 1
ATOM 540 O O . LEU A 1 69 ? 4.544 12.266 -6.603 1.00 59.06 69 LEU A O 1
ATOM 544 N N . PRO A 1 70 ? 4.372 14.454 -6.133 1.00 61.12 70 PRO A N 1
ATOM 545 C CA . PRO A 1 70 ? 4.239 14.227 -4.702 1.00 61.12 70 PRO A CA 1
ATOM 546 C C . PRO A 1 70 ? 2.858 13.628 -4.408 1.00 61.12 70 PRO A C 1
ATOM 548 O O . PRO A 1 70 ? 1.850 14.333 -4.397 1.00 61.12 70 PRO A O 1
ATOM 551 N N . ILE A 1 71 ? 2.806 12.319 -4.160 1.00 72.50 71 ILE A N 1
ATOM 552 C CA . ILE A 1 71 ? 1.596 11.653 -3.675 1.00 72.50 71 ILE A CA 1
ATOM 553 C C . ILE A 1 71 ? 1.543 11.827 -2.156 1.00 72.50 71 ILE A C 1
ATOM 555 O O . ILE A 1 71 ? 2.397 11.318 -1.428 1.00 72.50 71 ILE A O 1
ATOM 559 N N . HIS A 1 72 ? 0.534 12.554 -1.684 1.00 74.19 72 HIS A N 1
ATOM 560 C CA . HIS A 1 72 ? 0.186 12.630 -0.271 1.00 74.19 72 HIS A CA 1
ATOM 561 C C . HIS A 1 72 ? -0.954 11.653 0.007 1.00 74.19 72 HIS A C 1
ATOM 563 O O . HIS A 1 72 ? -1.981 11.692 -0.666 1.00 74.19 72 HIS A O 1
ATOM 569 N N . LEU A 1 73 ? -0.753 10.775 0.987 1.00 82.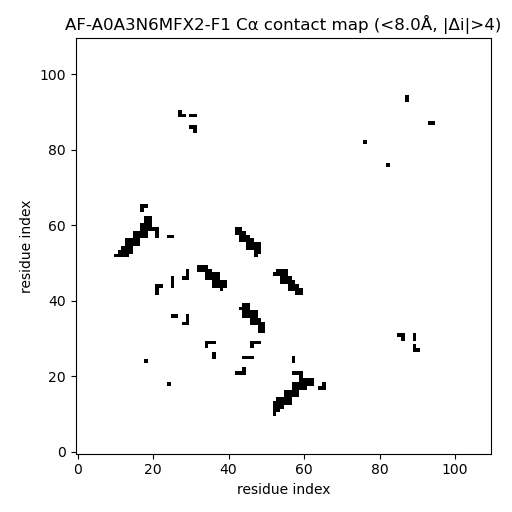06 73 LEU A N 1
ATOM 570 C CA . LEU A 1 73 ? -1.782 9.875 1.487 1.00 82.06 73 LEU A CA 1
ATOM 571 C C . LEU A 1 73 ? -2.030 10.211 2.955 1.00 82.06 73 LEU A C 1
ATOM 573 O O . LEU A 1 73 ? -1.137 10.045 3.788 1.00 82.06 73 LEU A O 1
ATOM 577 N N . ASP A 1 74 ? -3.230 10.705 3.245 1.00 82.06 74 ASP A N 1
ATOM 578 C CA . ASP A 1 74 ? -3.648 11.094 4.586 1.00 82.06 74 ASP A CA 1
ATOM 579 C C . ASP A 1 74 ? -4.566 10.031 5.191 1.00 82.06 74 ASP A C 1
ATOM 581 O O . ASP A 1 74 ? -5.439 9.477 4.523 1.00 82.06 74 ASP A O 1
ATOM 585 N N . PHE A 1 75 ? -4.375 9.770 6.482 1.00 80.38 75 PHE A N 1
ATOM 586 C CA . PHE A 1 75 ? -5.178 8.826 7.249 1.00 80.38 75 PHE A CA 1
ATOM 587 C C . PHE A 1 75 ? -5.816 9.543 8.432 1.00 80.38 75 PHE A C 1
ATOM 589 O O . PHE A 1 75 ? -5.140 10.262 9.173 1.00 80.38 75 PHE A O 1
ATOM 596 N N . ALA A 1 76 ? -7.112 9.314 8.619 1.00 81.38 76 ALA A N 1
ATOM 597 C CA . ALA A 1 76 ? -7.809 9.644 9.851 1.00 81.38 76 ALA A CA 1
ATOM 598 C C . ALA A 1 76 ? -7.788 8.421 10.774 1.00 81.38 76 ALA A C 1
ATOM 600 O O . ALA A 1 76 ? -7.987 7.294 10.323 1.00 81.38 76 ALA A O 1
ATOM 601 N N . VAL A 1 77 ? -7.523 8.658 12.053 1.00 82.19 77 VAL A N 1
ATOM 602 C CA . VAL A 1 77 ? -7.512 7.651 13.118 1.00 82.19 77 VAL A CA 1
ATOM 603 C C . VAL A 1 77 ? -8.124 8.273 14.363 1.00 82.19 77 VAL A C 1
ATOM 605 O O . VAL A 1 77 ? -7.966 9.478 14.575 1.00 82.19 77 VAL A O 1
ATOM 608 N N . ASP A 1 78 ? -8.782 7.460 15.184 1.00 81.19 78 ASP A N 1
ATOM 609 C CA . ASP A 1 78 ? -9.399 7.937 16.425 1.00 81.19 78 ASP A CA 1
ATOM 610 C C . ASP A 1 78 ? -8.338 8.328 17.467 1.00 81.19 78 ASP A C 1
ATOM 612 O O . ASP A 1 78 ? -8.404 9.413 18.040 1.00 81.19 78 ASP A O 1
ATOM 616 N N . GLU A 1 79 ? -7.306 7.492 17.652 1.00 86.50 79 GLU A N 1
ATOM 617 C CA . GLU A 1 79 ? -6.158 7.780 18.523 1.00 86.50 79 GLU A CA 1
ATOM 618 C C . GLU A 1 79 ? -4.876 7.961 17.701 1.00 86.50 79 GLU A C 1
ATOM 620 O O . GLU A 1 79 ? -4.323 7.036 17.097 1.00 86.50 79 GLU A O 1
ATOM 625 N N . ARG A 1 80 ? -4.380 9.198 17.678 1.00 83.81 80 ARG A N 1
ATOM 626 C CA . ARG A 1 80 ? -3.236 9.591 16.852 1.00 83.81 80 ARG A CA 1
ATOM 627 C C . ARG A 1 80 ? -1.908 9.076 17.404 1.00 83.81 80 ARG A C 1
ATOM 629 O O . ARG A 1 80 ? -0.990 8.837 16.619 1.00 83.81 80 ARG A O 1
ATOM 636 N N . THR A 1 81 ? -1.761 8.980 18.721 1.00 84.12 81 THR A N 1
ATOM 637 C CA . THR A 1 81 ? -0.488 8.621 19.362 1.00 84.12 81 THR A CA 1
ATOM 638 C C . THR A 1 81 ? -0.109 7.186 19.015 1.00 84.12 81 THR A C 1
ATOM 640 O O . THR A 1 81 ? 0.951 6.964 18.426 1.00 84.12 81 THR A O 1
ATOM 643 N N . ASP A 1 82 ? -1.033 6.254 19.232 1.00 80.69 82 ASP A N 1
ATOM 644 C CA . ASP A 1 82 ? -0.856 4.829 18.943 1.00 80.69 82 ASP A CA 1
ATOM 645 C C . ASP A 1 82 ? -0.617 4.578 17.449 1.00 80.69 82 ASP A C 1
ATOM 647 O O . ASP A 1 82 ? 0.259 3.803 17.059 1.00 80.69 82 ASP A O 1
ATOM 651 N N . ALA A 1 83 ? -1.339 5.292 16.578 1.00 82.12 83 ALA A N 1
ATOM 652 C CA . ALA A 1 83 ? -1.153 5.195 15.132 1.00 82.12 83 ALA A CA 1
ATOM 653 C C . ALA A 1 83 ? 0.253 5.629 14.681 1.00 82.12 83 ALA A C 1
ATOM 655 O O . ALA A 1 83 ? 0.849 5.008 13.796 1.00 82.12 83 ALA A O 1
ATOM 656 N N . VAL A 1 84 ? 0.813 6.673 15.301 1.00 83.06 84 VAL A N 1
ATOM 657 C CA . VAL A 1 84 ? 2.180 7.130 15.014 1.00 83.06 84 VAL A CA 1
ATOM 658 C C . VAL A 1 84 ? 3.215 6.115 15.497 1.00 83.06 84 VAL A C 1
ATOM 660 O O . VAL A 1 84 ? 4.212 5.899 14.803 1.00 83.06 84 VAL A O 1
ATOM 663 N N . GLU A 1 85 ? 3.001 5.490 16.654 1.00 82.69 85 GLU A N 1
ATOM 664 C CA . GLU A 1 85 ? 3.898 4.454 17.172 1.00 82.69 85 GLU A CA 1
ATOM 665 C C . GLU A 1 85 ? 3.882 3.198 16.297 1.00 82.69 85 GLU A C 1
ATOM 667 O O . GLU A 1 85 ? 4.953 2.746 15.883 1.00 82.69 85 GLU A O 1
ATOM 672 N N . ARG A 1 86 ? 2.695 2.707 15.907 1.00 80.00 86 ARG A N 1
ATOM 673 C CA . ARG A 1 86 ? 2.549 1.589 14.958 1.00 80.00 86 ARG A CA 1
ATOM 674 C C . ARG A 1 86 ? 3.299 1.882 13.659 1.00 80.00 86 ARG A C 1
ATOM 676 O O . ARG A 1 86 ? 4.170 1.114 13.263 1.00 80.00 86 ARG A O 1
ATOM 683 N N . SER A 1 87 ? 3.041 3.043 13.050 1.00 79.88 87 SER A N 1
ATOM 684 C CA . SER A 1 87 ? 3.696 3.457 11.803 1.00 79.88 87 SER A CA 1
ATOM 685 C C . SER A 1 87 ? 5.222 3.517 11.931 1.00 79.88 87 SER A C 1
ATOM 687 O O . SER A 1 87 ? 5.943 3.074 11.036 1.00 79.88 87 SER A O 1
ATOM 689 N N . ARG A 1 88 ? 5.738 4.031 13.055 1.00 81.31 88 ARG A N 1
ATOM 690 C CA . ARG A 1 88 ? 7.182 4.104 13.300 1.00 81.31 88 ARG A CA 1
ATOM 691 C C . ARG A 1 88 ? 7.808 2.720 13.466 1.00 81.31 88 ARG A C 1
ATOM 693 O O . ARG A 1 88 ? 8.919 2.531 12.984 1.00 81.31 88 ARG A O 1
ATOM 700 N N . ASN A 1 89 ? 7.118 1.789 14.117 1.00 80.06 89 ASN A N 1
ATOM 701 C CA . ASN A 1 89 ? 7.608 0.426 14.313 1.00 80.06 89 ASN A CA 1
ATOM 702 C C . ASN A 1 89 ? 7.597 -0.384 13.009 1.00 80.06 89 ASN A C 1
ATOM 704 O O . ASN A 1 89 ? 8.466 -1.226 12.812 1.00 80.06 89 ASN A O 1
ATOM 708 N N . SER A 1 90 ? 6.664 -0.095 12.097 1.00 76.19 90 SER A N 1
ATOM 709 C CA . SER A 1 90 ? 6.635 -0.697 10.758 1.00 76.19 90 SER A CA 1
ATOM 710 C C . SER A 1 90 ? 7.701 -0.111 9.824 1.00 76.19 90 SER A C 1
ATOM 712 O O . SER A 1 90 ? 8.163 -0.783 8.902 1.00 76.19 90 SER A O 1
ATOM 714 N N . ALA A 1 91 ? 8.100 1.150 10.028 1.00 66.81 91 ALA A N 1
ATOM 715 C CA . ALA A 1 91 ? 9.042 1.843 9.157 1.00 66.81 91 ALA A CA 1
ATOM 716 C C . ALA A 1 91 ? 10.485 1.361 9.363 1.00 66.81 91 ALA A C 1
ATOM 718 O O . ALA A 1 91 ? 11.072 1.513 10.431 1.00 66.81 91 ALA A O 1
ATOM 719 N N . ARG A 1 92 ? 11.127 0.905 8.281 1.00 59.56 92 ARG A N 1
ATOM 720 C CA . ARG A 1 92 ? 12.562 0.566 8.271 1.00 59.56 92 ARG A CA 1
ATOM 721 C C . ARG A 1 92 ? 13.488 1.797 8.384 1.00 59.56 92 ARG A C 1
ATOM 723 O O . ARG A 1 92 ? 14.689 1.648 8.590 1.00 59.56 92 ARG A O 1
ATOM 730 N N . ALA A 1 93 ? 12.948 3.015 8.270 1.00 53.41 93 ALA A N 1
ATOM 731 C CA . ALA A 1 93 ? 13.662 4.289 8.401 1.00 53.41 93 ALA A CA 1
ATOM 732 C C . ALA A 1 93 ? 12.961 5.220 9.415 1.00 53.41 93 ALA A C 1
ATOM 734 O O . ALA A 1 93 ? 11.737 5.167 9.549 1.00 53.41 93 ALA A O 1
ATOM 735 N N . PRO A 1 94 ? 13.688 6.110 10.122 1.00 46.38 94 PRO A N 1
ATOM 736 C CA . PRO A 1 94 ? 13.104 6.921 11.185 1.00 46.38 94 PRO A CA 1
ATOM 737 C C . PRO A 1 94 ? 12.062 7.907 10.640 1.00 46.38 94 PRO A C 1
ATOM 739 O O . PRO A 1 94 ? 12.390 8.868 9.940 1.00 46.38 94 PRO A O 1
ATOM 742 N N . ALA A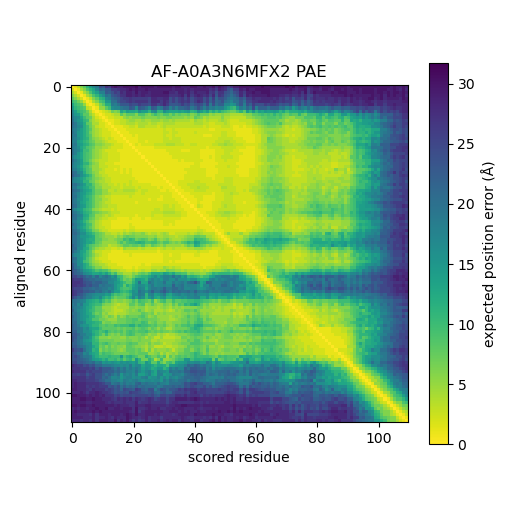 1 95 ? 10.798 7.712 11.024 1.00 57.50 95 ALA A N 1
ATOM 743 C CA . ALA A 1 95 ? 9.728 8.671 10.770 1.00 57.50 95 ALA A CA 1
ATOM 744 C C . ALA A 1 95 ? 10.088 10.043 11.380 1.00 57.50 95 ALA A C 1
ATOM 746 O O . ALA A 1 95 ? 10.252 10.185 12.603 1.00 57.50 95 ALA A O 1
ATOM 747 N N . ARG A 1 96 ? 10.228 11.068 10.526 1.00 51.09 96 ARG A N 1
ATOM 748 C CA . ARG A 1 96 ? 10.550 12.441 10.940 1.00 51.09 96 ARG A CA 1
ATOM 749 C C . ARG A 1 96 ? 9.268 13.190 11.294 1.00 51.09 96 ARG A C 1
ATOM 751 O O . ARG A 1 96 ? 8.497 13.571 10.418 1.00 51.09 96 ARG A O 1
ATOM 758 N N . ARG A 1 97 ? 9.059 13.465 12.584 1.00 54.28 97 ARG A N 1
ATOM 759 C CA . ARG A 1 97 ? 7.934 14.290 13.050 1.00 54.28 97 ARG A CA 1
ATOM 760 C C . ARG A 1 97 ? 8.120 15.737 12.579 1.00 54.28 97 ARG A C 1
ATOM 762 O O . ARG A 1 97 ? 9.057 16.405 13.014 1.00 54.28 97 ARG A O 1
ATOM 769 N N . ARG A 1 98 ? 7.228 16.250 11.728 1.00 55.19 98 ARG A N 1
ATOM 770 C CA . ARG A 1 98 ? 7.083 17.703 11.516 1.00 55.19 98 ARG A CA 1
ATOM 771 C C . ARG A 1 98 ? 6.084 18.239 12.542 1.00 55.19 98 ARG A C 1
ATOM 773 O O . ARG A 1 98 ? 5.089 17.582 12.831 1.00 55.19 98 ARG A O 1
ATOM 780 N N . ARG A 1 99 ? 6.381 19.395 13.145 1.00 52.38 99 ARG A N 1
ATOM 781 C CA . ARG A 1 99 ? 5.450 20.071 14.062 1.00 52.38 99 ARG A CA 1
ATOM 782 C C . ARG A 1 99 ? 4.199 20.489 13.289 1.00 52.38 99 ARG A C 1
ATOM 784 O O . ARG A 1 99 ? 4.317 21.023 12.188 1.00 52.38 99 ARG A O 1
ATOM 791 N N . SER A 1 100 ? 3.034 20.263 13.884 1.00 59.53 100 SER A N 1
ATOM 792 C CA . SER A 1 100 ? 1.756 20.782 13.405 1.00 59.53 100 SER A CA 1
ATOM 793 C C . SER A 1 100 ? 1.795 22.312 13.402 1.00 59.53 100 SER A C 1
ATOM 795 O O . SER A 1 100 ? 2.357 22.922 14.314 1.00 59.53 100 SER A O 1
ATOM 797 N N . LYS A 1 101 ? 1.204 22.937 12.382 1.00 42.38 101 LYS A N 1
ATOM 798 C CA . LYS A 1 101 ? 0.958 24.381 12.377 1.00 42.38 101 LYS A CA 1
ATOM 799 C C . LYS A 1 101 ? -0.314 24.615 13.194 1.00 42.38 101 LYS A C 1
ATOM 801 O O . LYS A 1 101 ? -1.365 24.113 12.815 1.00 42.38 101 LYS A O 1
ATOM 806 N N . THR A 1 102 ? -0.223 25.332 14.311 1.00 46.91 102 THR A N 1
ATOM 807 C CA . THR A 1 102 ? -1.410 25.812 15.030 1.00 46.91 102 THR A CA 1
ATOM 808 C C . THR A 1 102 ? -2.092 26.850 14.146 1.00 46.91 102 THR A C 1
ATOM 810 O O . THR A 1 102 ? -1.575 27.953 13.973 1.00 46.91 102 THR A O 1
ATOM 813 N N . THR A 1 103 ? -3.221 26.502 13.536 1.00 45.75 103 THR A N 1
ATOM 814 C CA . THR A 1 103 ? -4.137 27.491 12.965 1.00 45.75 103 THR A CA 1
ATOM 815 C C . THR A 1 103 ? -4.804 28.215 14.125 1.00 45.75 103 THR A C 1
ATOM 817 O O . THR A 1 103 ? -5.588 27.618 14.858 1.00 45.75 103 THR A O 1
ATOM 820 N N . ALA A 1 104 ? -4.443 29.481 14.329 1.00 45.34 104 ALA A N 1
ATOM 821 C CA . ALA A 1 104 ? -5.150 30.354 15.251 1.00 45.34 104 ALA A CA 1
ATOM 822 C C . ALA A 1 104 ? -6.571 30.573 14.719 1.00 45.34 104 ALA A C 1
ATOM 824 O O . ALA A 1 104 ? -6.762 31.141 13.644 1.00 45.34 104 ALA A O 1
ATOM 825 N N . THR A 1 105 ? -7.563 30.092 15.458 1.00 47.34 105 THR A N 1
ATOM 826 C CA . THR A 1 105 ? -8.965 30.449 15.263 1.00 47.34 105 THR A CA 1
ATOM 827 C C . THR A 1 105 ? -9.114 31.915 15.668 1.00 47.34 105 THR A C 1
ATOM 829 O O . THR A 1 105 ? -9.045 32.243 16.850 1.00 47.34 105 THR A O 1
ATOM 832 N N . ASN A 1 106 ? -9.261 32.818 14.696 1.00 47.66 106 ASN A N 1
ATOM 833 C CA . ASN A 1 106 ? -9.696 34.184 14.979 1.00 47.66 106 ASN A CA 1
ATOM 834 C C . ASN A 1 106 ? -11.180 34.137 15.359 1.00 47.66 106 ASN A C 1
ATOM 836 O O . ASN A 1 106 ? -12.022 33.852 14.508 1.00 47.66 106 ASN A O 1
ATOM 840 N N . SER A 1 107 ? -11.497 34.424 16.621 1.00 48.44 107 SER A N 1
ATOM 841 C CA . SER A 1 107 ? -12.855 34.804 17.016 1.00 48.44 107 SER A CA 1
ATOM 842 C C . SER A 1 107 ? -13.149 36.228 16.523 1.00 48.44 107 SER A C 1
ATOM 844 O O . SER A 1 107 ? -12.251 37.075 16.586 1.00 48.44 107 SER A O 1
ATOM 846 N N . PRO A 1 108 ? -14.372 36.534 16.053 1.00 53.94 108 PRO A N 1
ATOM 847 C CA . PRO A 1 108 ? -14.761 37.909 15.783 1.00 53.94 108 PRO A CA 1
ATOM 848 C C . PRO A 1 108 ? -14.870 38.669 17.113 1.00 53.94 108 PRO A C 1
ATOM 850 O O . PRO A 1 108 ? -15.402 38.141 18.089 1.00 53.94 108 PRO A O 1
ATOM 853 N N . GLY A 1 109 ? -14.291 39.872 17.154 1.00 50.69 109 GLY A N 1
ATOM 854 C CA . GLY A 1 109 ? -14.325 40.769 18.314 1.00 50.69 109 GLY A CA 1
ATOM 855 C C . GLY A 1 109 ? -15.738 41.277 18.649 1.00 50.69 109 GLY A C 1
ATOM 856 O O . GLY A 1 109 ? -16.652 41.047 17.857 1.00 50.69 109 GLY A O 1
ATOM 857 N N . PRO A 1 110 ? -15.894 41.918 19.825 1.00 56.12 110 PRO A N 1
ATOM 858 C CA . PRO A 1 110 ? -17.180 42.220 20.462 1.00 56.12 110 PRO A CA 1
ATOM 859 C C . PRO A 1 110 ? -18.091 43.149 19.655 1.00 56.12 110 PRO A C 1
ATOM 861 O O . PRO A 1 110 ? -17.563 44.020 18.925 1.00 56.12 110 PRO A O 1
#

Foldseek 3Di:
DDPPPPVVDDFAAEDEDADQDQVLVLQLVCQLQVWDWDDPDPFWIWTAGDPGDHIYIYGYDDPPPPPPDPDDDDDDDPDPVVSVVSSCVSDPDGDDDDDDDPDDDDDDDD

Secondary structure (DSSP, 8-state):
-------------EEEEEES-HHHHHHHHHHHHT-EEEEEETTEEEEEPTT-SPEEEEEE--TTSSSS---------S-HHHHHHHHHHH-SS---PPPPP-----PPP-

Mean predicted aligned error: 11.95 Å

Nearest PDB structures (foldseek):
  4naz-assembly1_A  TM=7.453E-01  e=2.070E-03  Staphylococcus aureus subsp. aureus N315
  5f6q-assembly1_A  TM=6.364E-01  e=5.892E-03  Bacillus anthracis
  4jd1-assembly1_A  TM=6.404E-01  e=8.169E-03  Bacillus anthracis str. Ames
  1lqp-assembly1_B  TM=6.749E-01  e=3.224E-02  Pseudomonas aeruginosa
  2p7l-assembly4_A  TM=6.089E-01  e=2.147E-01  Listeria monocytogenes EGD-e

=== Feature glossary ===
The record interleaves many kinds of information about one protein. Here is each kind framed as the question it answers.

Q: What does the local fold look like, residue by residue?
A: The Foldseek 3Di string encodes local tertiary geometry as a 20-letter alphabet — one character per residue — derived from the relative positions of nearby Cα atoms. Unlike the amino-acid sequence, 3Di is a direct function of the 3D structure, so two proteins with the same fold have similar 3Di strings even at low sequence identity.

Q: Which residues are in helices, strands, or loops?
A: The SS8 string is DSSP's per-residue secondary-structure call. α-helix (H) means an i→i+4 H-bond ladder; β-strand (E) means the residue participates in a β-sheet; 3₁₀ (G) and π (I) are tighter and wider helices; 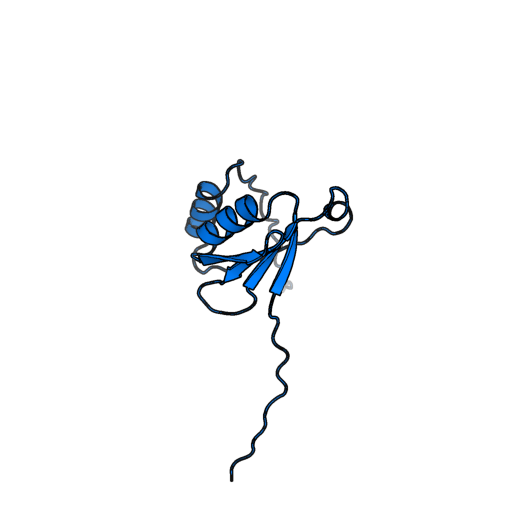T/S are turns/bends; '-' is loop.

Q: How big and how compact is the whole molecule?
A: Radius of gyration (Rg) is the root-mean-square distance of Cα atoms from their centroid — a single number for overall size and compactness. A globular domain of N residues has Rg ≈ 2.2·N^0.38 Å; an extended or disordered chain has a much larger Rg. The Cα contact count is the number of residue pairs whose Cα atoms are within 8 Å and are more than four positions apart in sequence — a standard proxy for tertiary packing density. The bounding box is the smallest axis-aligned box enclosing all Cα atoms.

Q: Where is each backbone atom in 3D?
A: Structure coordinates are given as an mmCIF _atom_site loop: one row per atom with element, residue name, chain id, sequence number, and x/y/z position in Å. Only the four main-chain atoms per residue are included here; side chains are omitted to keep the record compact.

Q: What is the amino-acid chain?
A: Primary structure: the covalent order of the twenty standard amino acids along the backbone. Two proteins with the same sequence will (almost always) fold to the same structure; two with 30% identity often share a fold but not the details.

Q: What if only a Cα 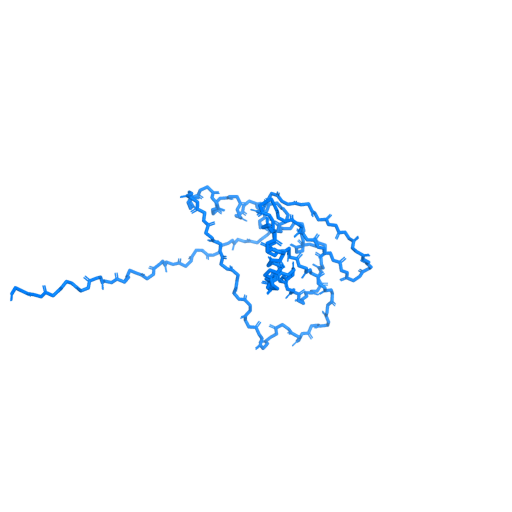trace is available?
A: Three-state secondary structure (P-SEA) collapses the eight DSSP classes into helix (a), strand (b), and coil (c). P-SEA assigns these from Cα geometry alone — distances and angles — without requiring backbone oxygens, so it works on any Cα trace.

Q: What family and function is it annotated with?
A: Database cross-references. InterPro integrates a dozen domain/family signature databases into unified entries with residue-range hits. GO terms attach function/process/location labels with evidence codes. CATH codes position the fold in a four-level structural taxonomy. Organism is the NCBI-taxonomy species name.

Q: How confident is the AlphaFold model at each residue?
A: pLDDT is the predicted lDDT-Cα score: AlphaFold's confidence that the local environment of each residue (all inter-atomic distances within 15 Å) is correctly placed. It is a per-residue number between 0 and 100, with higher meaning more reliable.

Q: How mobile is each atom in the crystal?
A: B-factor (Debye–Waller factor) reflects atomic displacement in the crystal lattice. It is an experimental observable (units Å²), not a prediction; low values mean the atom is pinned down, high values mean it moves or is heterogeneous across the crystal.

Q: Which residues are buried vs exposed?
A: SASA measures how much of the protein is reachable by solvent. It is computed by rolling a water-sized probe over the atomic surface and summing the exposed area (Å²). Per-residue SASA distinguishes core (buried, low SASA) from surface (exposed, high SASA) residues; total SASA is a whole-molecule size measure.

Q: What do the diagnostic plots show?
A: Plot images: a contact map (which residues are close in 3D, as an N×N binary image), a Ramachandran scatter (backbone torsion angles, revealing secondary-structure composition at a glance), and — for AlphaFold structures — a PAE heatmap (pairwise prediction confidence).

Q: What known structures does this most resemble?
A: The Foldseek neighbor list gives the closest experimentally determined structures in the PDB, ranked by structural alignment. TM-score near 1 means near-identical fold; near 0.3 means only rough topology match. This is how one finds what a novel AlphaFold prediction most resembles in the solved-structure universe.

Q: Are the domains correctly placed relative to each other?
A: Predicted aligned error is AlphaFold's pairwise confidence. Unlike pLDDT (per-residue), PAE is per-residue-pair and captures whether two parts of the structure are correctly placed relative to each other. Units are ångströms of expected positional error.

Q: What do the rendered images show?
A: Structure images are PyMOL renders from six orthogonal camera directions. Cartoon representation draws helices as coils and strands as arrows; sticks shows the backbone as bonds; surface shows the solvent-excluded envelope. Rainbow coloring maps sequence position to hue (blue→red, N→C); chain coloring assigns a distinct color per polypeptide.

Q: What are the backbone torsion angles?
A: φ (phi) and ψ (psi) are the two rotatable backbone dihedrals per resi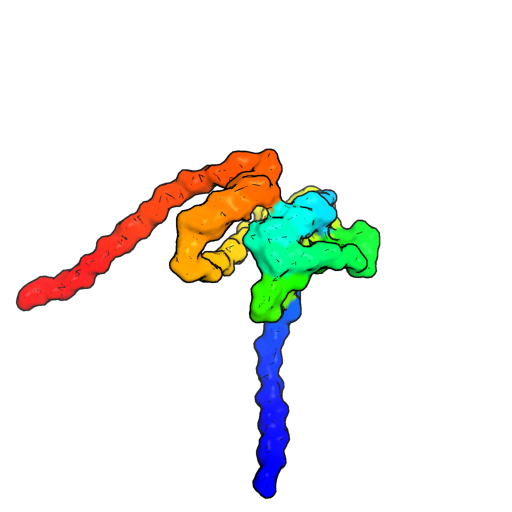due: φ is the C(i-1)–N–Cα–C torsion, ψ is the N–Cα–C–N(i+1) torsion, both in degrees on (−180°, 180°]. α-helical residues cluster near (−60°, −45°); β-strand residues near (−120°, +130°). A Ramachandran plot is simply a scatter of (φ, ψ) for every residue.